Protein AF-A0A529KEH3-F1 (afdb_monomer)

Radius of gyration: 13.14 Å; Cα contacts (8 Å, |Δi|>4): 104; chains: 1; bounding box: 31×33×25 Å

Foldseek 3Di:
DPLPQDDPVNPCPPPQNVVCVVVVHWDWDADLLQFATQFTDQNVCVVQPDNDRVVRHGHTSPDPPVRSVVQCPQPPPPCNDPPDDDD

Mean predicted aligned error: 4.71 Å

Sequence (87 aa):
MPSENYSFLDVAVLDAVRQRFAAGDAIALLSADLEQVIWANGPGAAVFGYTDIEAIIGASTGLPLIARRQIMATSGFPQIGRDRAIT

Structure (mmCIF, N/CA/C/O backbone):
data_AF-A0A529KEH3-F1
#
_entry.id   AF-A0A529KEH3-F1
#
loop_
_atom_site.group_PDB
_atom_site.id
_atom_site.type_symbol
_atom_site.label_atom_id
_atom_site.label_alt_id
_atom_site.label_comp_id
_atom_site.label_asym_id
_atom_site.label_entity_id
_atom_site.label_seq_id
_atom_site.pdbx_PDB_ins_code
_atom_site.Cartn_x
_atom_site.Cartn_y
_atom_site.Cartn_z
_atom_site.occupancy
_atom_site.B_iso_or_equiv
_atom_site.auth_seq_id
_atom_site.auth_comp_id
_atom_site.auth_asym_id
_atom_site.auth_atom_id
_atom_site.pdbx_PDB_model_num
ATOM 1 N N . MET A 1 1 ? 0.957 19.495 3.292 1.00 43.47 1 MET A N 1
ATOM 2 C CA . MET A 1 1 ? 1.971 19.081 4.285 1.00 43.47 1 MET A CA 1
ATOM 3 C C . MET A 1 1 ? 3.233 18.730 3.515 1.00 43.47 1 MET A C 1
ATOM 5 O O . MET A 1 1 ? 3.070 18.231 2.405 1.00 43.47 1 MET A O 1
ATOM 9 N N . PRO A 1 2 ? 4.446 19.038 4.001 1.00 42.03 2 PRO A N 1
ATOM 10 C CA . PRO A 1 2 ? 5.647 18.548 3.337 1.00 42.03 2 PRO A CA 1
ATOM 11 C C . PRO A 1 2 ? 5.603 17.018 3.365 1.00 42.03 2 PRO A C 1
ATOM 13 O O . PRO A 1 2 ? 5.227 16.441 4.385 1.00 42.03 2 PRO A O 1
ATOM 16 N N . SER A 1 3 ? 5.893 16.377 2.235 1.00 50.78 3 SER A N 1
ATOM 17 C CA . SER A 1 3 ? 5.971 14.923 2.135 1.00 50.78 3 SER A CA 1
ATOM 18 C C . SER A 1 3 ? 7.143 14.462 2.999 1.00 50.78 3 SER A C 1
ATOM 20 O O . SER A 1 3 ? 8.293 14.527 2.571 1.00 50.78 3 SER A O 1
ATOM 22 N N . GLU A 1 4 ? 6.880 14.075 4.246 1.00 59.34 4 GLU A N 1
ATOM 23 C CA . GLU A 1 4 ? 7.848 13.302 5.017 1.00 59.34 4 GLU A CA 1
ATOM 24 C C . GLU A 1 4 ? 7.988 11.957 4.306 1.00 59.34 4 GLU A C 1
ATOM 26 O O . GLU A 1 4 ? 7.152 11.065 4.443 1.00 59.34 4 GLU A O 1
ATOM 31 N N . ASN A 1 5 ? 9.014 11.839 3.464 1.00 64.44 5 ASN A N 1
ATOM 32 C CA . ASN A 1 5 ? 9.392 10.555 2.901 1.00 64.44 5 ASN A CA 1
ATOM 33 C C . ASN A 1 5 ? 9.959 9.712 4.041 1.00 64.44 5 ASN A C 1
ATOM 35 O O . ASN A 1 5 ? 11.076 9.952 4.501 1.00 64.44 5 ASN A O 1
ATOM 39 N N . TYR A 1 6 ? 9.182 8.733 4.498 1.00 71.31 6 TYR A N 1
ATOM 40 C CA . TYR A 1 6 ? 9.661 7.740 5.451 1.00 71.31 6 TYR A CA 1
ATOM 41 C C . TYR A 1 6 ? 10.735 6.881 4.782 1.00 71.31 6 TYR A C 1
ATOM 43 O O . TYR A 1 6 ? 10.520 6.322 3.700 1.00 71.31 6 TYR A O 1
ATOM 51 N N . SER A 1 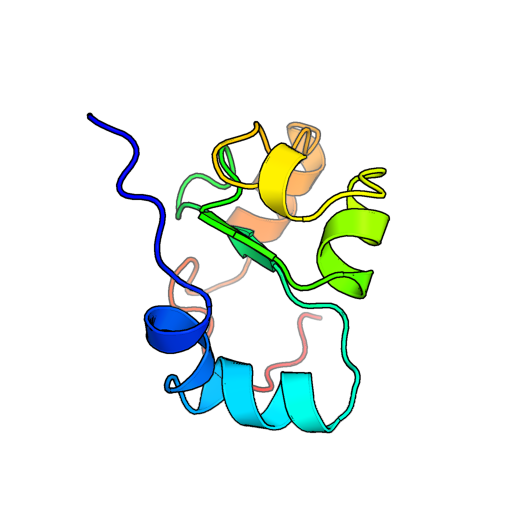7 ? 11.898 6.770 5.422 1.00 78.25 7 SER A N 1
ATOM 52 C CA . SER A 1 7 ? 12.973 5.918 4.925 1.00 78.25 7 SER A CA 1
ATOM 53 C C . SER A 1 7 ? 12.563 4.449 5.007 1.00 78.25 7 SER A C 1
ATOM 55 O O . SER A 1 7 ? 11.771 4.044 5.860 1.00 78.25 7 SER A O 1
ATOM 57 N N . PHE A 1 8 ? 13.178 3.610 4.170 1.00 73.88 8 PHE A N 1
ATOM 58 C CA . PHE A 1 8 ? 13.078 2.156 4.300 1.00 73.88 8 PHE A CA 1
ATOM 59 C C . PHE A 1 8 ? 13.351 1.691 5.736 1.00 73.88 8 PHE A C 1
ATOM 61 O O . PHE A 1 8 ? 12.633 0.834 6.241 1.00 73.88 8 PHE A O 1
ATOM 68 N N . LEU A 1 9 ? 14.356 2.268 6.405 1.00 78.31 9 LEU A N 1
ATOM 69 C CA . LEU A 1 9 ? 14.712 1.885 7.772 1.00 78.31 9 LEU A CA 1
ATOM 70 C C . LEU A 1 9 ? 13.602 2.207 8.779 1.00 78.31 9 LEU A C 1
ATOM 72 O O . LEU A 1 9 ? 13.391 1.423 9.699 1.00 78.31 9 LEU A O 1
ATOM 76 N N . ASP A 1 10 ? 12.856 3.292 8.572 1.00 85.31 10 ASP A N 1
ATOM 77 C CA . ASP A 1 10 ? 11.764 3.695 9.464 1.00 85.31 10 ASP A CA 1
ATOM 78 C C . ASP A 1 10 ? 10.570 2.736 9.357 1.00 85.31 10 ASP A C 1
ATOM 80 O O . ASP A 1 10 ? 9.878 2.462 10.337 1.00 85.31 10 ASP A O 1
ATOM 84 N N . VAL A 1 11 ? 10.343 2.183 8.162 1.00 82.12 11 VAL A N 1
ATOM 85 C CA . VAL A 1 11 ? 9.205 1.300 7.877 1.00 82.12 11 VAL A CA 1
ATOM 86 C C . VAL A 1 11 ? 9.551 -0.173 8.119 1.00 82.12 11 VAL A C 1
ATOM 88 O O . VAL A 1 11 ? 8.740 -0.920 8.667 1.00 82.12 11 VAL A O 1
ATOM 91 N N . ALA A 1 12 ? 10.765 -0.608 7.773 1.00 81.12 12 ALA A N 1
ATOM 92 C CA . ALA A 1 12 ? 11.197 -2.004 7.871 1.00 81.12 12 ALA A CA 1
ATOM 93 C C . ALA A 1 12 ? 11.354 -2.505 9.317 1.00 81.12 12 ALA A C 1
ATOM 95 O O . ALA A 1 12 ? 11.365 -3.715 9.551 1.00 81.12 12 ALA A O 1
ATOM 96 N N . VAL A 1 13 ? 11.457 -1.603 10.299 1.00 86.12 13 VAL A N 1
ATOM 97 C CA . VAL A 1 13 ? 11.480 -1.972 11.724 1.00 86.12 13 VAL A CA 1
ATOM 98 C C . VAL A 1 13 ? 10.099 -2.340 12.263 1.00 86.12 13 VAL A C 1
ATOM 100 O O . VAL A 1 13 ? 10.016 -3.068 13.254 1.00 86.12 13 VAL A O 1
ATOM 103 N N . LEU A 1 14 ? 9.016 -1.908 11.606 1.00 87.62 14 LEU A N 1
ATOM 104 C CA . LEU A 1 14 ? 7.655 -2.254 12.005 1.00 87.62 14 LEU A CA 1
ATOM 105 C C . LEU A 1 14 ? 7.442 -3.758 11.819 1.00 87.62 14 LEU A C 1
ATOM 107 O O . LEU A 1 14 ? 7.527 -4.266 10.702 1.00 87.62 14 LEU A O 1
ATOM 111 N N . ASP A 1 15 ? 7.115 -4.473 12.900 1.00 86.44 15 ASP A N 1
ATOM 112 C CA . ASP A 1 15 ? 6.967 -5.938 12.884 1.00 86.44 15 ASP A CA 1
ATOM 113 C C . ASP A 1 15 ? 6.041 -6.434 11.762 1.00 86.44 15 ASP A C 1
ATOM 115 O O . ASP A 1 15 ? 6.350 -7.413 11.082 1.00 86.44 15 ASP A O 1
ATOM 119 N N . ALA A 1 16 ? 4.936 -5.712 11.539 1.00 82.25 16 ALA A N 1
ATOM 120 C CA . ALA A 1 16 ? 3.946 -6.026 10.512 1.00 82.25 16 ALA A CA 1
ATOM 121 C C . ALA A 1 16 ? 4.507 -5.940 9.081 1.00 82.25 16 ALA A C 1
ATOM 123 O O . ALA A 1 16 ? 4.065 -6.684 8.211 1.00 82.25 16 ALA A O 1
ATOM 124 N N . VAL A 1 17 ? 5.486 -5.064 8.840 1.00 89.50 17 VAL A N 1
ATOM 125 C CA . VAL A 1 17 ? 6.167 -4.953 7.545 1.00 89.50 17 VAL A CA 1
ATOM 126 C C . VAL A 1 17 ? 7.307 -5.958 7.472 1.00 89.50 17 VAL A C 1
ATOM 128 O O . VAL A 1 17 ? 7.405 -6.693 6.493 1.00 89.50 17 VAL A O 1
ATOM 131 N N . ARG A 1 18 ? 8.138 -6.045 8.518 1.00 90.62 18 ARG A N 1
ATOM 132 C CA . ARG A 1 18 ? 9.353 -6.874 8.539 1.00 90.62 18 ARG A CA 1
ATOM 133 C C . ARG A 1 18 ? 9.080 -8.334 8.192 1.00 90.62 18 ARG A C 1
ATOM 135 O O . ARG A 1 18 ? 9.800 -8.914 7.385 1.00 90.62 18 ARG A O 1
ATOM 142 N N . GLN A 1 19 ? 8.051 -8.927 8.797 1.00 90.06 19 GLN A N 1
ATOM 143 C CA . GLN A 1 19 ? 7.726 -10.342 8.593 1.00 90.06 19 GLN A CA 1
ATOM 144 C C . GLN A 1 19 ? 7.280 -10.626 7.156 1.00 90.06 19 GLN A C 1
ATOM 146 O O . GLN A 1 19 ? 7.793 -11.545 6.523 1.00 90.06 19 GLN A O 1
ATOM 151 N N . ARG A 1 20 ? 6.360 -9.813 6.626 1.00 90.44 20 ARG A N 1
ATOM 152 C CA . ARG A 1 20 ? 5.854 -9.964 5.255 1.00 90.44 20 ARG A CA 1
ATOM 153 C C . ARG A 1 20 ? 6.933 -9.650 4.221 1.00 90.44 20 ARG A C 1
ATOM 155 O O . ARG A 1 20 ? 7.048 -10.341 3.216 1.00 90.44 20 ARG A O 1
ATOM 162 N N . PHE A 1 21 ? 7.788 -8.670 4.511 1.00 90.12 21 PHE A N 1
ATOM 163 C CA . PHE A 1 21 ? 8.913 -8.319 3.654 1.00 90.12 21 PHE A CA 1
ATOM 164 C C . PHE A 1 21 ? 9.910 -9.479 3.556 1.00 90.12 21 PHE A C 1
ATOM 166 O O . PHE A 1 21 ? 10.321 -9.836 2.457 1.00 90.12 21 PHE A O 1
ATOM 173 N N . ALA A 1 22 ? 10.243 -10.118 4.684 1.00 90.06 22 ALA A N 1
ATOM 174 C CA . ALA A 1 22 ? 11.106 -11.301 4.708 1.00 90.06 22 ALA A CA 1
ATOM 175 C C . ALA A 1 22 ? 10.488 -12.517 3.990 1.00 90.06 22 ALA A C 1
ATOM 177 O O . ALA A 1 22 ? 11.225 -13.353 3.473 1.00 90.06 22 ALA A O 1
ATOM 178 N N . ALA A 1 23 ? 9.155 -12.606 3.934 1.00 91.62 23 ALA A N 1
ATOM 179 C CA . ALA A 1 23 ? 8.439 -13.625 3.165 1.00 91.62 23 ALA A CA 1
ATOM 180 C C . ALA A 1 23 ? 8.414 -13.346 1.647 1.00 91.62 23 ALA A C 1
ATOM 182 O O . ALA A 1 23 ? 8.042 -14.226 0.875 1.00 91.62 23 ALA A O 1
ATOM 183 N N . GLY A 1 24 ? 8.830 -12.151 1.213 1.00 90.31 24 GLY A N 1
ATOM 184 C CA . GLY A 1 24 ? 8.789 -11.737 -0.190 1.00 90.31 24 GLY A CA 1
ATOM 185 C C . GLY A 1 24 ? 7.424 -11.219 -0.655 1.00 90.31 24 GLY A C 1
ATOM 186 O O . GLY A 1 24 ? 7.210 -11.094 -1.860 1.00 90.31 24 GLY A O 1
ATOM 187 N N . ASP A 1 25 ? 6.512 -10.901 0.269 1.00 93.75 25 ASP A N 1
ATOM 188 C CA . ASP A 1 25 ? 5.190 -10.369 -0.068 1.00 93.75 25 ASP A CA 1
ATOM 189 C C . ASP A 1 25 ? 5.294 -8.972 -0.713 1.00 93.75 25 ASP A C 1
ATOM 191 O O . ASP A 1 25 ? 6.170 -8.159 -0.389 1.00 93.75 25 ASP A O 1
ATOM 195 N N . ALA A 1 26 ? 4.347 -8.655 -1.598 1.00 94.38 26 ALA A N 1
ATOM 196 C CA . ALA A 1 26 ? 4.137 -7.291 -2.073 1.00 94.38 26 ALA A CA 1
ATOM 197 C C . ALA A 1 26 ? 3.490 -6.443 -0.970 1.00 94.38 26 ALA A C 1
ATOM 199 O O . ALA A 1 26 ? 2.461 -6.823 -0.410 1.00 94.38 26 ALA A O 1
ATOM 200 N N . ILE A 1 27 ? 4.094 -5.293 -0.653 1.00 94.12 27 ILE A N 1
ATOM 201 C CA . ILE A 1 27 ? 3.667 -4.437 0.460 1.00 94.12 27 ILE A CA 1
ATOM 202 C C . ILE A 1 27 ? 3.627 -2.983 0.004 1.00 94.12 27 ILE A C 1
ATOM 204 O O . ILE A 1 27 ? 4.614 -2.456 -0.509 1.00 94.12 27 ILE A O 1
ATOM 208 N N . ALA A 1 28 ? 2.503 -2.323 0.275 1.00 94.06 28 ALA A N 1
ATOM 209 C CA . ALA A 1 28 ? 2.354 -0.880 0.170 1.00 94.06 28 ALA A CA 1
ATOM 210 C C . ALA A 1 28 ? 1.664 -0.335 1.427 1.00 94.06 28 ALA A C 1
ATOM 212 O O . ALA A 1 28 ? 0.697 -0.915 1.921 1.00 94.06 28 ALA A O 1
ATOM 213 N N . LEU A 1 29 ? 2.173 0.782 1.940 1.00 92.88 29 LEU A N 1
ATOM 214 C CA . LEU A 1 29 ? 1.562 1.576 2.996 1.00 92.88 29 LEU A CA 1
ATOM 215 C C . LEU A 1 29 ? 0.873 2.763 2.338 1.00 92.88 29 LEU A C 1
ATOM 217 O O . LEU A 1 29 ? 1.503 3.526 1.608 1.00 92.88 29 LEU A O 1
ATOM 221 N N . LEU A 1 30 ? -0.417 2.914 2.611 1.00 94.44 30 LEU A N 1
ATOM 222 C CA . LEU A 1 30 ? -1.245 3.975 2.055 1.00 94.44 30 LEU A CA 1
ATOM 223 C C . LEU A 1 30 ? -1.676 4.934 3.164 1.00 94.44 30 LEU A C 1
ATOM 225 O O . LEU A 1 30 ? -1.778 4.541 4.330 1.00 94.44 30 LEU A O 1
ATOM 229 N N . SER A 1 31 ? -1.976 6.176 2.800 1.00 93.62 31 SER A N 1
ATOM 230 C CA . SER A 1 31 ? -2.705 7.090 3.678 1.00 93.62 31 SER A CA 1
ATOM 231 C C . SER A 1 31 ? -4.069 6.504 4.057 1.00 93.62 31 SER A C 1
ATOM 233 O O . SER A 1 31 ? -4.650 5.700 3.326 1.00 93.62 31 SER A O 1
ATOM 235 N N . ALA A 1 32 ? -4.606 6.894 5.216 1.00 92.88 32 ALA A N 1
ATOM 236 C CA . ALA A 1 32 ? -5.874 6.351 5.714 1.00 92.88 32 ALA A CA 1
ATOM 237 C C . ALA A 1 32 ? -7.079 6.692 4.814 1.00 92.88 32 ALA A C 1
ATOM 239 O O . ALA A 1 32 ? -8.074 5.974 4.814 1.00 92.88 32 ALA A O 1
ATOM 240 N N . ASP A 1 33 ? -6.993 7.762 4.022 1.00 94.31 33 ASP A N 1
ATOM 241 C CA . ASP A 1 33 ? -7.974 8.099 2.982 1.00 94.31 33 ASP A CA 1
ATOM 242 C C . ASP A 1 33 ? -7.782 7.295 1.678 1.00 94.31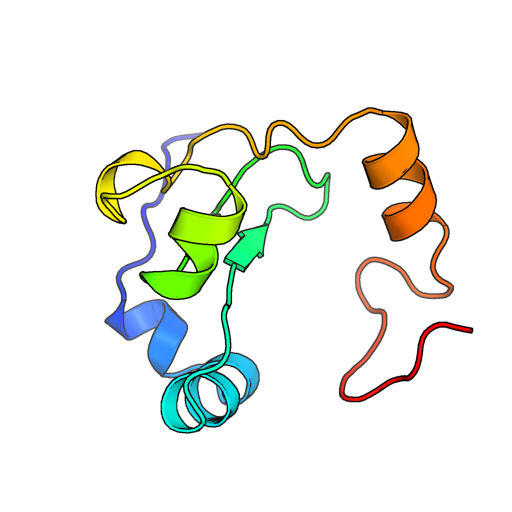 33 ASP A C 1
ATOM 244 O O . ASP A 1 33 ? -8.619 7.376 0.773 1.00 94.31 33 ASP A O 1
ATOM 248 N N . LEU A 1 34 ? -6.736 6.466 1.599 1.00 96.38 34 LEU A N 1
ATOM 249 C CA . LEU A 1 34 ? -6.333 5.652 0.451 1.00 96.38 34 LEU A CA 1
ATOM 250 C C . LEU A 1 34 ? -5.945 6.468 -0.789 1.00 96.38 34 LEU A C 1
ATOM 252 O O . LEU A 1 34 ? -5.977 5.930 -1.896 1.00 96.38 34 LEU A O 1
ATOM 256 N N . GLU A 1 35 ? -5.616 7.752 -0.645 1.00 95.38 35 GLU A N 1
ATOM 257 C CA . GLU A 1 35 ? -5.303 8.627 -1.784 1.00 95.38 35 GLU A CA 1
ATOM 258 C C . GLU A 1 35 ? -3.831 8.634 -2.162 1.00 95.38 35 GLU A C 1
ATOM 260 O O . GLU A 1 35 ? -3.518 8.817 -3.340 1.00 95.38 35 GLU A O 1
ATOM 265 N N . GLN A 1 36 ? -2.944 8.379 -1.200 1.00 94.94 36 GLN A N 1
ATOM 266 C CA . GLN A 1 36 ? -1.504 8.492 -1.372 1.00 94.94 36 GLN A CA 1
ATOM 267 C C . GLN A 1 36 ? -0.773 7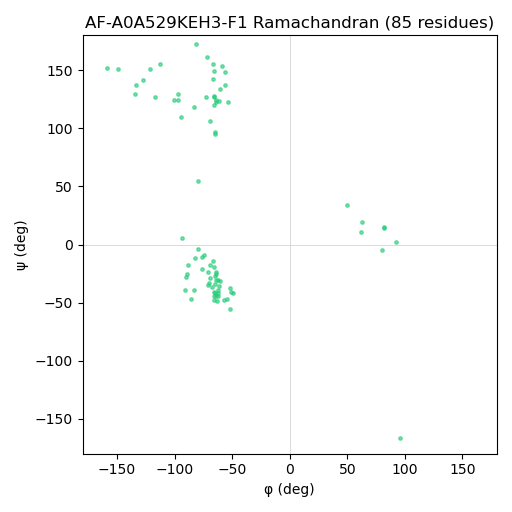.215 -0.947 1.00 94.94 36 GLN A C 1
ATOM 269 O O . GLN A 1 36 ? -1.116 6.587 0.057 1.00 94.94 36 GLN A O 1
ATOM 274 N N . VAL A 1 37 ? 0.266 6.849 -1.696 1.00 95.00 37 VAL A N 1
ATOM 275 C CA . VAL A 1 37 ? 1.238 5.834 -1.280 1.00 95.00 37 VAL A CA 1
ATOM 276 C C . VAL A 1 37 ? 2.273 6.504 -0.380 1.00 95.00 37 VAL A C 1
ATOM 278 O O . VAL A 1 37 ? 2.983 7.410 -0.803 1.00 95.00 37 VAL A O 1
ATOM 281 N N . ILE A 1 38 ? 2.362 6.063 0.870 1.00 92.44 38 ILE A N 1
ATOM 282 C CA . ILE A 1 38 ? 3.349 6.547 1.843 1.00 92.44 38 ILE A CA 1
ATOM 283 C C . ILE A 1 38 ? 4.676 5.807 1.657 1.00 92.44 38 ILE A C 1
ATOM 285 O O . ILE A 1 38 ? 5.743 6.404 1.757 1.00 92.44 38 ILE A O 1
ATOM 289 N N . TRP A 1 39 ? 4.610 4.503 1.386 1.00 93.44 39 TRP A N 1
ATOM 290 C CA . TRP A 1 39 ? 5.778 3.655 1.165 1.00 93.44 39 TRP A CA 1
ATOM 291 C C . TRP A 1 39 ? 5.392 2.392 0.389 1.00 93.44 39 TRP A C 1
ATOM 293 O O . TRP A 1 39 ? 4.270 1.905 0.526 1.00 93.44 39 TRP A O 1
ATOM 303 N N . ALA A 1 40 ? 6.317 1.816 -0.376 1.00 93.62 40 ALA A N 1
ATOM 304 C CA . ALA A 1 40 ? 6.161 0.488 -0.965 1.00 93.62 40 ALA A CA 1
ATOM 305 C C . ALA A 1 40 ? 7.518 -0.215 -1.104 1.00 93.62 40 ALA A C 1
ATOM 307 O O . ALA A 1 40 ? 8.546 0.437 -1.294 1.00 93.62 40 ALA A O 1
ATOM 308 N N . ASN A 1 41 ? 7.525 -1.549 -1.054 1.00 92.88 41 ASN A N 1
ATOM 309 C CA . ASN A 1 41 ? 8.667 -2.321 -1.552 1.00 92.88 41 ASN A CA 1
ATOM 310 C C . ASN A 1 41 ? 8.586 -2.481 -3.081 1.00 92.88 41 ASN A C 1
ATOM 312 O O . ASN A 1 41 ? 7.578 -2.137 -3.690 1.00 92.88 41 ASN A O 1
ATOM 316 N N . GLY A 1 42 ? 9.631 -3.036 -3.708 1.00 93.38 42 GLY A N 1
ATOM 317 C CA . GLY A 1 42 ? 9.666 -3.245 -5.164 1.00 93.38 42 GLY A CA 1
ATOM 318 C C . GLY A 1 42 ? 8.432 -3.981 -5.714 1.00 93.38 42 GLY A C 1
ATOM 319 O O . GLY A 1 42 ? 7.739 -3.433 -6.570 1.00 93.38 42 GLY A O 1
ATOM 320 N N . PRO A 1 43 ? 8.087 -5.179 -5.201 1.00 95.19 43 PRO A N 1
ATOM 321 C CA . PRO A 1 43 ? 6.879 -5.886 -5.632 1.00 95.19 43 PRO A CA 1
ATOM 322 C C . PRO A 1 43 ? 5.575 -5.119 -5.353 1.00 95.19 43 PRO A C 1
ATOM 324 O O . PRO A 1 43 ? 4.655 -5.169 -6.163 1.00 95.19 43 PRO A O 1
ATOM 327 N N . GLY A 1 44 ? 5.489 -4.379 -4.243 1.00 95.25 44 GLY A N 1
ATOM 328 C CA . GLY A 1 44 ? 4.358 -3.504 -3.930 1.00 95.25 44 GLY A CA 1
ATOM 329 C C . GLY A 1 44 ? 4.215 -2.350 -4.918 1.00 95.25 44 GLY A C 1
ATOM 330 O O . GLY A 1 44 ? 3.109 -2.078 -5.371 1.00 95.25 44 GLY A O 1
ATOM 331 N N . ALA A 1 45 ? 5.321 -1.723 -5.322 1.00 95.50 45 ALA A N 1
ATOM 332 C CA . ALA A 1 45 ? 5.333 -0.676 -6.340 1.00 95.50 45 ALA A CA 1
ATOM 333 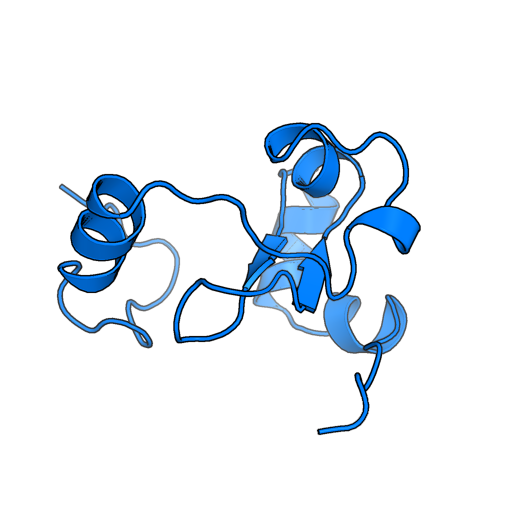C C . ALA A 1 45 ? 4.847 -1.204 -7.700 1.00 95.50 45 ALA A C 1
ATOM 335 O O . ALA A 1 45 ? 4.049 -0.550 -8.378 1.00 95.50 45 ALA A O 1
ATOM 336 N N . ALA A 1 46 ? 5.237 -2.434 -8.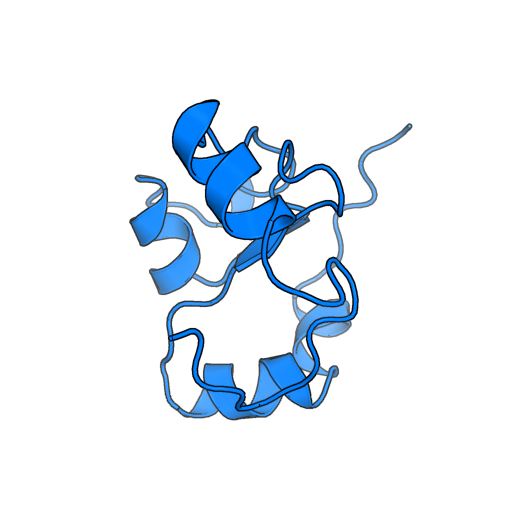049 1.00 95.31 46 ALA A N 1
ATOM 337 C CA . ALA A 1 46 ? 4.818 -3.086 -9.286 1.00 95.31 46 ALA A CA 1
ATOM 338 C C . ALA A 1 46 ? 3.296 -3.313 -9.365 1.00 95.31 46 ALA A C 1
ATOM 340 O O . ALA A 1 46 ? 2.735 -3.235 -10.457 1.00 95.31 46 ALA A O 1
ATOM 341 N N . VAL A 1 47 ? 2.603 -3.513 -8.233 1.00 94.06 47 VAL A N 1
ATOM 342 C CA . VAL A 1 47 ? 1.126 -3.612 -8.192 1.00 94.06 47 VAL A CA 1
ATOM 343 C C . VAL A 1 47 ? 0.456 -2.328 -8.695 1.00 94.06 47 VAL A C 1
ATOM 345 O O . VAL A 1 47 ? -0.603 -2.389 -9.315 1.00 94.06 47 VAL A O 1
ATOM 348 N N . PHE A 1 48 ? 1.089 -1.174 -8.483 1.00 93.50 48 PHE A N 1
ATOM 349 C CA . PHE A 1 48 ? 0.616 0.127 -8.963 1.00 93.50 48 PHE A CA 1
ATOM 350 C C . PHE A 1 48 ? 1.209 0.521 -10.327 1.00 93.50 48 PHE A C 1
ATOM 352 O O . PHE A 1 48 ? 0.974 1.630 -10.799 1.00 93.50 48 PHE A O 1
ATOM 359 N N . GLY A 1 49 ? 1.976 -0.365 -10.971 1.00 94.56 49 GLY A N 1
ATOM 360 C CA . GLY A 1 49 ? 2.601 -0.107 -12.271 1.00 94.56 49 GLY A CA 1
ATOM 361 C C . GLY A 1 49 ? 3.910 0.687 -12.215 1.00 94.56 49 GLY A C 1
ATOM 362 O O . GLY A 1 49 ? 4.370 1.159 -13.252 1.00 94.56 49 GLY A O 1
ATOM 363 N N . TYR A 1 50 ? 4.526 0.824 -11.038 1.00 95.25 50 TYR A N 1
ATOM 364 C CA . TYR A 1 50 ? 5.811 1.503 -10.874 1.00 95.25 50 TYR A CA 1
ATOM 365 C C . TYR A 1 50 ? 6.960 0.491 -10.842 1.00 95.25 50 TYR A C 1
ATOM 367 O O . TYR A 1 50 ? 6.939 -0.470 -10.077 1.00 95.25 50 TYR A O 1
ATOM 375 N N . THR A 1 51 ? 7.988 0.719 -11.661 1.00 91.69 51 THR A N 1
ATOM 376 C CA . THR A 1 51 ? 9.235 -0.071 -11.649 1.00 91.69 51 THR A CA 1
ATOM 377 C C . THR A 1 51 ? 10.276 0.471 -10.674 1.00 91.69 51 THR A C 1
ATOM 379 O O . THR A 1 51 ? 11.221 -0.236 -10.336 1.00 91.69 51 THR A O 1
ATOM 382 N N . ASP A 1 52 ? 10.112 1.721 -10.244 1.00 88.44 52 ASP A N 1
ATOM 383 C CA . ASP A 1 52 ? 11.002 2.423 -9.327 1.00 88.44 52 ASP A CA 1
ATOM 384 C C . ASP A 1 52 ? 10.250 2.763 -8.033 1.00 88.44 52 ASP A C 1
ATOM 386 O O . ASP A 1 52 ? 9.170 3.361 -8.067 1.00 88.44 52 ASP A O 1
ATOM 390 N N . ILE A 1 53 ? 10.822 2.362 -6.896 1.00 89.44 53 ILE A N 1
ATOM 391 C CA . ILE A 1 53 ? 10.239 2.593 -5.571 1.00 89.44 53 ILE A CA 1
ATOM 392 C C . ILE A 1 53 ? 10.271 4.072 -5.185 1.00 89.44 53 ILE A C 1
ATOM 394 O O . ILE A 1 53 ? 9.399 4.523 -4.450 1.00 89.44 53 ILE A O 1
ATOM 398 N N . GLU A 1 54 ? 11.233 4.847 -5.684 1.00 88.94 54 GLU A N 1
ATOM 399 C CA . GLU A 1 54 ? 11.309 6.275 -5.367 1.00 88.94 54 GLU A CA 1
ATOM 400 C C . GLU A 1 54 ? 10.176 7.040 -6.057 1.00 88.94 54 GLU A C 1
ATOM 402 O O . GLU A 1 54 ? 9.593 7.952 -5.475 1.00 88.94 54 GLU A O 1
ATOM 407 N N . ALA A 1 55 ? 9.796 6.607 -7.262 1.00 92.00 55 ALA A N 1
ATOM 408 C CA . ALA A 1 55 ? 8.759 7.241 -8.067 1.00 92.00 55 ALA A CA 1
ATOM 409 C C . ALA A 1 55 ? 7.331 7.049 -7.522 1.00 92.00 55 ALA A C 1
ATOM 411 O O . ALA A 1 55 ? 6.450 7.850 -7.842 1.00 92.00 55 ALA A O 1
ATOM 412 N N . ILE A 1 56 ? 7.080 5.997 -6.733 1.00 93.00 56 ILE A N 1
ATOM 413 C CA . ILE A 1 56 ? 5.755 5.746 -6.148 1.00 93.00 56 ILE A CA 1
ATOM 414 C C . ILE A 1 56 ? 5.573 6.421 -4.782 1.00 93.00 56 ILE A C 1
ATOM 416 O O . ILE A 1 56 ? 4.445 6.717 -4.392 1.00 93.00 56 ILE A O 1
ATOM 420 N N . ILE A 1 57 ? 6.650 6.684 -4.037 1.00 91.38 57 ILE A N 1
ATOM 421 C CA . ILE A 1 57 ? 6.546 7.309 -2.714 1.00 91.38 57 ILE A CA 1
ATOM 422 C C . ILE A 1 57 ? 5.971 8.722 -2.860 1.00 91.38 57 ILE A C 1
ATOM 424 O O . ILE A 1 57 ? 6.493 9.572 -3.576 1.00 91.38 57 ILE A O 1
ATOM 428 N N . GLY A 1 58 ? 4.856 8.964 -2.176 1.00 90.50 58 GLY A N 1
ATOM 429 C CA . GLY A 1 58 ? 4.103 10.208 -2.244 1.00 90.50 58 GLY A CA 1
ATOM 430 C C . GLY A 1 58 ? 3.179 10.332 -3.460 1.00 90.50 58 GLY A C 1
ATOM 431 O O . GLY A 1 58 ? 2.425 11.306 -3.524 1.00 90.50 58 GLY A O 1
ATOM 432 N N . ALA A 1 59 ? 3.190 9.373 -4.390 1.00 93.88 59 ALA A N 1
ATOM 433 C CA . ALA A 1 59 ? 2.297 9.358 -5.542 1.00 93.88 59 ALA A CA 1
ATOM 434 C C . ALA A 1 59 ? 0.852 9.037 -5.136 1.00 93.88 59 ALA A C 1
ATOM 436 O O . ALA A 1 59 ? 0.579 8.475 -4.071 1.00 93.88 59 ALA A O 1
ATOM 437 N N . SER A 1 60 ? -0.093 9.375 -6.016 1.00 94.81 60 SER A N 1
ATOM 438 C CA . SER A 1 60 ? -1.474 8.937 -5.838 1.00 94.81 60 SER A CA 1
ATOM 439 C C . SER A 1 60 ? -1.577 7.420 -5.999 1.00 94.81 60 SER A C 1
ATOM 441 O O . SER A 1 60 ? -0.944 6.844 -6.879 1.00 94.81 60 SER A O 1
ATOM 443 N N . THR A 1 61 ? -2.424 6.775 -5.196 1.00 95.12 61 THR A N 1
ATOM 444 C CA . THR A 1 61 ? -2.678 5.327 -5.307 1.00 95.12 61 THR A CA 1
ATOM 445 C C . THR A 1 61 ? -3.364 4.933 -6.613 1.00 95.12 61 THR A C 1
ATOM 447 O O . THR A 1 61 ? -3.380 3.756 -6.960 1.00 95.12 61 THR A O 1
ATOM 450 N N . GLY A 1 62 ? -4.007 5.880 -7.310 1.00 94.94 62 GLY A N 1
ATOM 451 C CA . GLY A 1 62 ? -4.776 5.598 -8.524 1.00 94.94 62 GLY A CA 1
ATOM 452 C C . GLY A 1 62 ? -5.963 4.647 -8.313 1.00 94.94 62 GLY A C 1
ATOM 453 O O . GLY A 1 62 ? -6.557 4.193 -9.291 1.00 94.94 62 GLY A O 1
ATOM 454 N N . LEU A 1 63 ? -6.329 4.335 -7.062 1.00 95.19 63 LEU A N 1
ATOM 455 C CA . LEU A 1 63 ? -7.425 3.419 -6.763 1.00 95.19 63 LEU A CA 1
ATOM 456 C C . LEU A 1 63 ? -8.752 4.005 -7.272 1.00 95.19 63 LEU A C 1
ATOM 458 O O . LEU A 1 63 ? -9.136 5.103 -6.849 1.00 95.19 63 LEU A O 1
ATOM 462 N N . PRO A 1 64 ? -9.508 3.280 -8.121 1.00 95.38 64 PRO A N 1
ATOM 463 C CA . PRO A 1 64 ? -10.833 3.715 -8.537 1.00 95.38 64 PRO A CA 1
ATOM 464 C C . PRO A 1 64 ? -11.740 3.957 -7.329 1.00 95.38 64 PRO A C 1
ATOM 466 O O . PRO A 1 64 ? -11.655 3.250 -6.321 1.00 95.38 64 PRO A O 1
ATOM 469 N N . LEU A 1 65 ? -12.677 4.903 -7.446 1.00 94.75 65 LEU A N 1
ATOM 470 C CA . LEU A 1 65 ? -13.597 5.257 -6.356 1.00 94.75 65 LEU A CA 1
ATOM 471 C C . LEU A 1 65 ? -14.314 4.033 -5.761 1.00 94.75 65 LEU A C 1
ATOM 473 O O . LEU A 1 65 ? -14.514 3.960 -4.549 1.00 94.75 65 LEU A O 1
ATOM 477 N N . ILE A 1 66 ? -14.685 3.063 -6.601 1.00 96.56 66 ILE A N 1
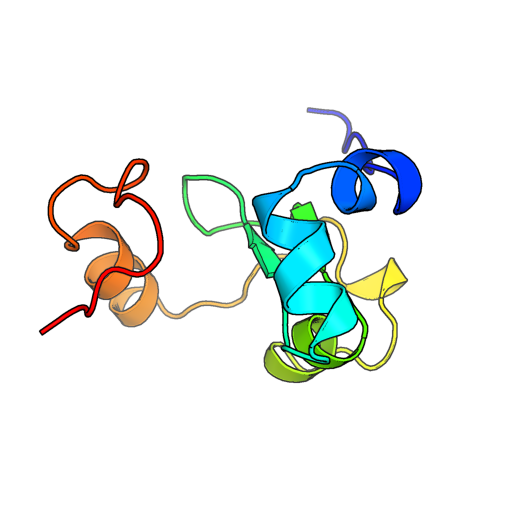ATOM 478 C CA . ILE A 1 66 ? -15.336 1.833 -6.145 1.00 96.56 66 ILE A CA 1
ATOM 479 C C . ILE A 1 66 ? -14.409 0.964 -5.285 1.00 96.56 66 ILE A C 1
ATOM 481 O O . ILE A 1 66 ? -14.843 0.491 -4.239 1.00 96.56 66 ILE A O 1
ATOM 485 N N . ALA A 1 67 ? -13.130 0.838 -5.653 1.00 94.62 67 ALA A N 1
ATOM 486 C CA . ALA A 1 67 ? -12.144 0.080 -4.886 1.00 94.62 67 ALA A CA 1
ATOM 487 C C . ALA A 1 67 ? -11.887 0.734 -3.521 1.00 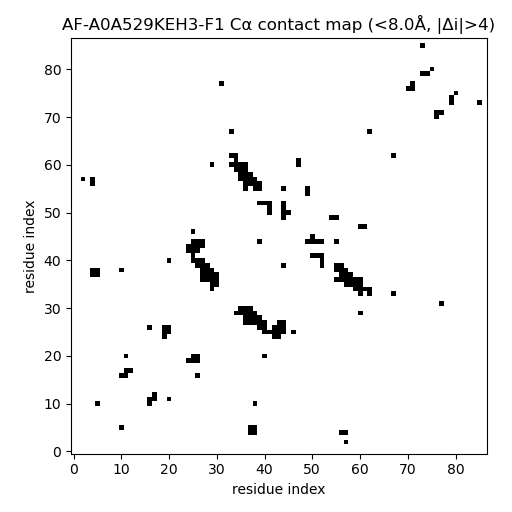94.62 67 ALA A C 1
ATOM 489 O O . ALA A 1 67 ? -11.921 0.058 -2.494 1.00 94.62 67 ALA A O 1
ATOM 490 N N . ARG A 1 68 ? -11.738 2.069 -3.487 1.00 95.81 68 ARG A N 1
ATOM 491 C CA . ARG A 1 68 ? -11.600 2.823 -2.228 1.00 95.81 68 ARG A CA 1
ATOM 492 C C . ARG A 1 68 ? -12.787 2.579 -1.299 1.00 95.81 68 ARG A C 1
ATOM 494 O O . ARG A 1 68 ? -12.596 2.256 -0.131 1.00 95.81 68 ARG A O 1
ATOM 501 N N . ARG A 1 69 ? -14.012 2.664 -1.828 1.00 95.50 69 ARG A N 1
ATOM 502 C CA . ARG A 1 69 ? -15.240 2.407 -1.058 1.00 95.50 69 ARG A CA 1
ATOM 503 C C . ARG A 1 69 ? -15.317 0.977 -0.533 1.00 95.50 69 ARG A C 1
ATOM 505 O O . ARG A 1 69 ? -15.710 0.796 0.612 1.00 95.50 69 ARG A O 1
ATOM 512 N N . GLN A 1 70 ? -14.938 -0.017 -1.334 1.00 94.88 70 GLN A N 1
ATOM 513 C CA . GLN A 1 70 ? -14.921 -1.417 -0.900 1.00 94.88 70 GLN A CA 1
ATOM 514 C C . GLN A 1 70 ? -13.943 -1.640 0.257 1.00 94.88 70 GLN A C 1
ATOM 516 O O . GLN A 1 70 ? -14.315 -2.257 1.251 1.00 94.88 70 GLN A O 1
ATOM 521 N N . ILE A 1 71 ? -12.733 -1.078 0.177 1.00 94.06 71 ILE A N 1
ATOM 522 C CA . ILE A 1 71 ? -11.748 -1.166 1.265 1.00 94.06 71 ILE A CA 1
ATOM 523 C C . ILE A 1 71 ? -12.282 -0.466 2.523 1.00 94.06 71 ILE A C 1
ATOM 525 O O . ILE A 1 71 ? -12.295 -1.068 3.596 1.00 94.06 71 ILE A O 1
ATOM 529 N N . MET A 1 72 ? -12.789 0.765 2.386 1.00 95.06 72 MET A N 1
ATOM 530 C CA . MET A 1 72 ? -13.335 1.557 3.498 1.00 95.06 72 MET A CA 1
ATOM 531 C C . MET A 1 72 ? -14.580 0.935 4.145 1.00 95.06 72 MET A C 1
ATOM 533 O O . MET A 1 72 ? -14.846 1.182 5.317 1.00 95.06 72 MET A O 1
ATOM 537 N N . ALA A 1 73 ? -15.339 0.120 3.408 1.00 95.19 73 ALA A N 1
ATOM 538 C CA . ALA A 1 73 ? -16.491 -0.607 3.937 1.00 95.19 73 ALA A CA 1
ATOM 539 C C . ALA A 1 73 ? -16.099 -1.809 4.815 1.00 95.19 73 ALA A C 1
ATOM 541 O O . ALA A 1 73 ? -16.961 -2.393 5.474 1.00 95.19 73 ALA A O 1
ATOM 542 N N . THR A 1 74 ? -14.816 -2.184 4.855 1.00 94.19 74 THR A N 1
ATOM 543 C CA . THR A 1 74 ? -14.333 -3.250 5.737 1.00 94.19 74 THR A CA 1
ATOM 544 C C . THR A 1 74 ? -14.591 -2.867 7.192 1.00 94.19 74 THR A C 1
ATOM 546 O O . THR A 1 74 ? -14.117 -1.839 7.672 1.00 94.19 74 THR A O 1
ATOM 549 N N . SER A 1 75 ? -15.319 -3.714 7.926 1.00 93.44 75 SER A N 1
ATOM 550 C CA . SER A 1 75 ? -15.637 -3.462 9.336 1.00 93.44 75 SER A CA 1
ATOM 551 C C . SER A 1 75 ? -14.372 -3.188 10.151 1.00 93.44 75 SER A C 1
ATOM 553 O O . SER A 1 75 ? -13.491 -4.047 10.224 1.00 93.44 75 SER A O 1
A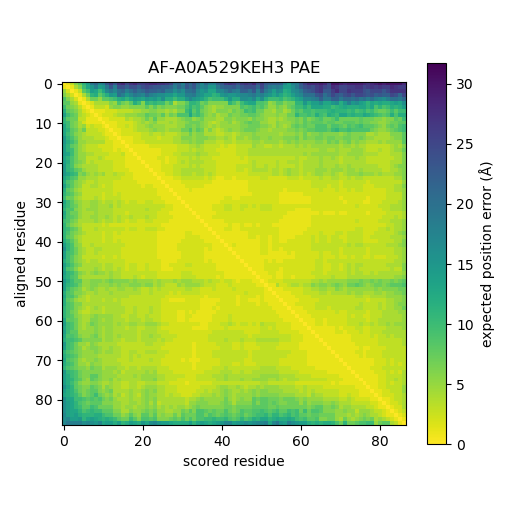TOM 555 N N . GLY A 1 76 ? -14.328 -2.029 10.807 1.00 92.88 76 GLY A N 1
ATOM 556 C CA . GLY A 1 76 ? -13.192 -1.582 11.613 1.00 92.88 76 GLY A CA 1
ATOM 557 C C . GLY A 1 76 ? -12.168 -0.738 10.857 1.00 92.88 76 GLY A C 1
ATOM 558 O O . GLY A 1 76 ? -11.174 -0.362 11.461 1.00 92.88 76 GLY A O 1
ATOM 559 N N . PHE A 1 77 ? -12.373 -0.420 9.575 1.00 94.19 77 PHE A N 1
ATOM 560 C CA . PHE A 1 77 ? -11.464 0.453 8.831 1.00 94.19 77 PHE A CA 1
ATOM 561 C C . PHE A 1 77 ? -11.285 1.832 9.511 1.00 94.19 77 PHE A C 1
ATOM 563 O O . PHE A 1 77 ? -12.284 2.424 9.926 1.00 94.19 77 PHE A O 1
ATOM 570 N N . PRO A 1 78 ? -10.047 2.373 9.594 1.00 92.44 78 PRO A N 1
ATOM 571 C CA . PRO A 1 78 ? -8.791 1.794 9.093 1.00 92.44 78 PRO A CA 1
ATOM 572 C C . PRO A 1 78 ? -8.132 0.763 10.032 1.00 92.44 78 PRO A C 1
ATOM 574 O O . PRO A 1 78 ? -7.240 0.032 9.606 1.00 92.44 78 PRO A O 1
ATOM 577 N N . GLN A 1 79 ? -8.575 0.633 11.283 1.00 91.56 79 GLN A N 1
ATOM 578 C CA . GLN A 1 79 ? -8.080 -0.351 12.260 1.00 91.56 79 GLN A CA 1
ATOM 579 C C . GLN A 1 79 ? -8.673 -1.765 12.065 1.00 91.56 79 GLN A C 1
ATOM 581 O O . GLN A 1 79 ? -9.208 -2.372 12.993 1.00 91.56 79 GLN A O 1
ATOM 586 N N . ILE A 1 80 ? -8.548 -2.326 10.859 1.00 89.31 80 ILE A N 1
ATOM 587 C CA . ILE A 1 80 ? -9.152 -3.623 10.490 1.00 89.31 80 ILE A CA 1
ATOM 588 C C . ILE A 1 80 ? -8.562 -4.845 11.226 1.00 89.31 80 ILE A C 1
ATOM 590 O O . ILE A 1 80 ? -9.160 -5.923 11.186 1.00 89.31 80 ILE A O 1
ATOM 594 N N . GLY A 1 81 ? -7.409 -4.685 11.887 1.00 88.06 81 GLY A N 1
ATOM 595 C CA . GLY A 1 81 ? -6.655 -5.754 12.552 1.00 88.06 81 GLY A CA 1
ATOM 596 C C . GLY A 1 81 ? -5.535 -6.349 11.685 1.00 88.06 81 GLY A C 1
ATOM 597 O O . GLY A 1 81 ? -5.139 -5.764 10.680 1.00 88.06 81 GLY A O 1
ATOM 598 N N . ARG A 1 82 ? -4.994 -7.503 12.096 1.00 85.50 82 ARG A N 1
ATOM 599 C CA . ARG A 1 82 ? -3.948 -8.263 11.379 1.00 85.50 82 ARG A CA 1
ATOM 600 C C . ARG A 1 82 ? -4.447 -9.670 11.065 1.00 85.50 82 ARG A C 1
ATOM 602 O O . ARG A 1 82 ? -5.281 -10.184 11.804 1.00 85.50 82 ARG A O 1
ATOM 609 N N . ASP A 1 83 ? -3.941 -10.252 9.976 1.00 82.62 83 ASP A N 1
ATOM 610 C CA . ASP A 1 83 ? -4.199 -11.641 9.553 1.00 82.62 83 ASP A CA 1
ATOM 611 C C . ASP A 1 83 ? -5.689 -12.028 9.528 1.00 82.62 83 ASP A C 1
ATOM 613 O O . ASP A 1 83 ? -6.083 -13.160 9.806 1.00 82.62 83 ASP A O 1
ATOM 617 N N . ARG A 1 84 ? -6.537 -11.054 9.182 1.00 81.94 84 ARG A N 1
ATOM 618 C CA . ARG A 1 84 ? -7.985 -11.215 9.105 1.00 81.94 84 ARG A CA 1
ATOM 619 C C . ARG A 1 84 ? -8.401 -11.489 7.666 1.00 81.94 84 ARG A C 1
ATOM 621 O O . ARG A 1 84 ? -8.154 -10.671 6.784 1.00 81.94 84 ARG A O 1
ATOM 628 N N . ALA A 1 85 ? -9.100 -12.599 7.448 1.00 81.12 85 ALA A N 1
ATOM 629 C CA . ALA A 1 85 ? -9.797 -12.827 6.191 1.00 81.12 85 ALA A CA 1
ATOM 630 C C . ALA A 1 85 ? -10.938 -11.808 6.034 1.00 81.12 85 ALA A C 1
ATOM 632 O O . ALA A 1 85 ? -11.763 -11.645 6.937 1.00 81.12 85 ALA A O 1
ATOM 633 N N . ILE A 1 86 ? -10.969 -11.120 4.894 1.00 77.75 86 ILE A N 1
ATOM 634 C CA . ILE A 1 86 ? -12.097 -10.280 4.489 1.00 77.75 86 ILE A CA 1
ATOM 635 C C . ILE A 1 86 ? -12.989 -11.154 3.607 1.00 77.75 86 ILE A C 1
ATOM 637 O O . ILE A 1 86 ? -12.582 -11.549 2.516 1.00 77.75 86 ILE A O 1
ATOM 641 N N . THR A 1 87 ? -14.159 -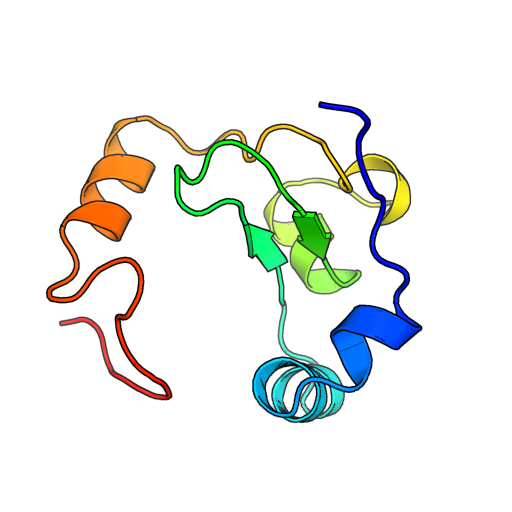11.505 4.137 1.00 69.88 87 THR A N 1
ATOM 642 C CA . THR A 1 87 ? -15.218 -12.290 3.482 1.00 69.88 87 THR A CA 1
ATOM 643 C C . THR A 1 87 ? -16.434 -11.427 3.234 1.00 69.88 87 THR A C 1
ATOM 645 O O . THR A 1 87 ? -16.785 -10.681 4.179 1.00 69.88 87 THR A O 1
#

Secondary structure (DSSP, 8-state):
-------HHHHHTSHHHHHHHHTT---EEE-TTS-BEEEE-HHHHHHTT-S-HHHHTT-B----HHHHHHHHTSTTTT---SS----

pLDDT: mean 88.41, std 10.86, range [42.03, 96.56]

Solvent-accessible surface area (backbone atoms only — not comparable to full-atom values): 5369 Å² total; per-residue (Å²): 128,84,83,77,74,66,50,69,73,72,51,51,69,38,66,82,45,35,56,42,52,75,72,66,52,66,40,69,43,58,42,94,85,54,55,31,23,55,38,48,43,63,62,23,23,45,76,74,72,30,94,45,49,76,74,40,44,70,28,69,51,80,62,51,71,66,57,51,51,57,59,61,65,40,78,53,54,88,71,59,75,74,99,66,86,89,128

Nearest PDB structures (foldseek):
  6ugl-assembly1_A  TM=5.957E-01  e=1.045E+00  Vibrio cholerae O1 str. 2010EL-1786
  5sy7-assembly1_A  TM=7.001E-01  e=1.561E+00  Mus musculus
  6ide-assembly1_B  TM=6.256E-01  e=2.490E+00  Vibrio cholerae
  6kju-assembly1_A  TM=6.026E-01  e=3.717E+00  Vibrio cholerae
  6kju-assembly1_B  TM=5.940E-01  e=3.717E+00  Vibrio cholerae